Protein AF-A0A552FIV0-F1 (afdb_monomer_lite)

Foldseek 3Di:
DPPLVVVLVCCQVQVLVVCVVVVHHSVCSVQWDKDWDQDPPPRDTQSIKTHGPDPDPPDDIDTDHDDD

Structure (mmCIF, N/CA/C/O backbone):
data_AF-A0A552FIV0-F1
#
_entry.id   AF-A0A552FIV0-F1
#
loop_
_atom_site.group_PDB
_atom_site.id
_atom_site.type_symbol
_atom_site.label_atom_id
_atom_site.label_alt_id
_atom_site.label_comp_id
_atom_site.label_asym_id
_atom_site.label_entity_id
_atom_site.label_seq_id
_atom_site.pdbx_PDB_ins_code
_atom_site.Cartn_x
_atom_site.Cartn_y
_atom_site.Cartn_z
_atom_site.occupancy
_atom_site.B_iso_or_equiv
_atom_site.auth_seq_id
_atom_site.auth_comp_id
_atom_site.auth_asym_id
_atom_site.auth_atom_id
_atom_site.pdbx_PDB_model_num
ATOM 1 N N . MET A 1 1 ? 7.129 -5.960 -16.361 1.00 47.47 1 MET A N 1
ATOM 2 C CA . MET A 1 1 ? 6.464 -6.444 -15.138 1.00 47.47 1 MET A CA 1
ATOM 3 C C . MET A 1 1 ? 5.015 -6.714 -15.494 1.00 47.47 1 MET A C 1
ATOM 5 O O . MET A 1 1 ? 4.247 -5.777 -15.639 1.00 47.47 1 MET A O 1
ATOM 9 N N . LYS A 1 2 ? 4.694 -7.960 -15.860 1.00 47.34 2 LYS A N 1
ATOM 10 C CA . LYS A 1 2 ? 3.350 -8.376 -16.317 1.00 47.34 2 LYS A CA 1
ATOM 11 C C . LYS A 1 2 ? 2.663 -9.274 -15.274 1.00 47.34 2 LYS A C 1
ATOM 13 O O . LYS A 1 2 ? 1.610 -9.828 -15.554 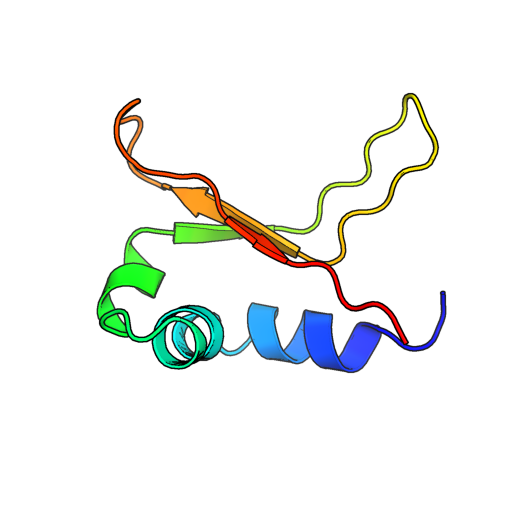1.00 47.34 2 LYS A O 1
ATOM 18 N N . THR A 1 3 ? 3.296 -9.443 -14.114 1.00 51.47 3 THR A N 1
ATOM 19 C CA . THR A 1 3 ? 3.024 -10.501 -13.133 1.00 51.47 3 THR A CA 1
ATOM 20 C C . THR A 1 3 ? 2.472 -9.985 -11.806 1.00 51.47 3 THR A C 1
ATOM 22 O O . THR A 1 3 ? 1.868 -10.762 -11.078 1.00 51.47 3 THR A O 1
ATOM 25 N N . ASP A 1 4 ? 2.532 -8.681 -11.539 1.00 61.47 4 ASP A N 1
ATOM 26 C CA . ASP A 1 4 ? 2.175 -8.138 -10.215 1.00 61.47 4 ASP A CA 1
ATOM 27 C C . ASP A 1 4 ? 0.740 -7.585 -10.157 1.00 61.47 4 ASP A C 1
ATOM 29 O O . ASP A 1 4 ? 0.274 -7.083 -9.135 1.00 61.47 4 ASP A O 1
ATOM 33 N N . THR A 1 5 ? -0.021 -7.733 -11.250 1.00 71.25 5 THR A N 1
ATOM 34 C CA . THR A 1 5 ? -1.404 -7.240 -11.353 1.00 71.25 5 THR A CA 1
ATOM 35 C C . THR A 1 5 ? -2.331 -7.882 -10.320 1.00 71.25 5 THR A C 1
ATOM 37 O O . THR A 1 5 ? -3.259 -7.225 -9.861 1.00 71.25 5 THR A O 1
ATOM 40 N N . ILE A 1 6 ? -2.074 -9.133 -9.922 1.00 80.38 6 ILE A N 1
ATOM 41 C CA . ILE A 1 6 ? -2.889 -9.833 -8.918 1.00 80.38 6 ILE A CA 1
ATOM 42 C C . ILE A 1 6 ? -2.740 -9.173 -7.544 1.00 80.38 6 ILE A C 1
ATOM 44 O O . ILE A 1 6 ? -3.746 -8.910 -6.892 1.00 80.38 6 ILE A O 1
ATOM 48 N N . PHE A 1 7 ? -1.514 -8.857 -7.115 1.00 78.69 7 PHE A N 1
ATOM 49 C CA . PHE A 1 7 ? -1.278 -8.197 -5.826 1.00 78.69 7 PHE A CA 1
ATOM 50 C C . PHE A 1 7 ? -1.808 -6.770 -5.827 1.00 78.69 7 PHE A C 1
ATOM 52 O O . PHE A 1 7 ? -2.466 -6.360 -4.873 1.00 78.69 7 PHE A O 1
ATOM 59 N N . TYR A 1 8 ? -1.610 -6.049 -6.931 1.00 80.44 8 TYR A N 1
ATOM 60 C CA . TYR A 1 8 ? -2.200 -4.728 -7.100 1.00 80.44 8 TYR A CA 1
ATOM 61 C C . TYR A 1 8 ? -3.729 -4.768 -6.960 1.00 80.44 8 TYR A C 1
ATOM 63 O O . TYR A 1 8 ? -4.296 -4.023 -6.166 1.00 80.44 8 TYR A O 1
ATOM 71 N N . GLN A 1 9 ? -4.405 -5.679 -7.669 1.00 82.44 9 GLN A N 1
ATOM 72 C CA . GLN A 1 9 ? -5.861 -5.836 -7.583 1.00 82.44 9 GLN A CA 1
ATOM 73 C C . GLN A 1 9 ? -6.324 -6.289 -6.195 1.00 82.44 9 GLN A C 1
ATOM 75 O O . GLN A 1 9 ? -7.378 -5.846 -5.730 1.00 82.44 9 GLN A O 1
ATOM 80 N N . LEU A 1 10 ? -5.544 -7.143 -5.526 1.00 85.81 10 LEU A N 1
ATOM 81 C CA . LEU A 1 10 ? -5.829 -7.607 -4.173 1.00 85.81 10 LEU A CA 1
ATOM 82 C C . LEU A 1 10 ? -5.816 -6.439 -3.187 1.00 85.81 10 LEU A C 1
ATOM 84 O O . LEU A 1 10 ? -6.807 -6.238 -2.496 1.00 85.81 10 LEU A O 1
ATOM 88 N N . PHE A 1 11 ? -4.746 -5.643 -3.154 1.00 85.50 11 PHE A N 1
ATOM 89 C CA . PHE A 1 11 ? -4.645 -4.499 -2.243 1.00 85.50 11 PHE A CA 1
ATOM 90 C C . PHE A 1 11 ? -5.575 -3.345 -2.629 1.00 85.50 11 PHE A C 1
ATOM 92 O O . PHE A 1 11 ? -6.070 -2.644 -1.749 1.00 85.50 11 PHE A O 1
ATOM 99 N N . GLN A 1 12 ? -5.887 -3.188 -3.919 1.00 83.56 12 GLN A N 1
ATOM 100 C CA . GLN A 1 12 ? -6.902 -2.242 -4.381 1.00 83.56 12 GLN A CA 1
ATOM 101 C C . GLN A 1 12 ? -8.311 -2.628 -3.905 1.00 83.56 12 GLN A C 1
ATOM 103 O O . GLN A 1 12 ? -9.094 -1.751 -3.547 1.00 83.56 12 GLN A O 1
ATOM 108 N N . SER A 1 13 ? -8.641 -3.923 -3.897 1.00 87.38 13 SER A N 1
ATOM 109 C CA . SER A 1 13 ? -9.960 -4.417 -3.470 1.00 87.38 13 SER A CA 1
ATOM 110 C C . SER A 1 13 ? -10.060 -4.582 -1.950 1.00 87.38 13 SER A C 1
ATOM 112 O O . SER A 1 13 ? -11.117 -4.349 -1.368 1.00 87.38 13 SER A O 1
ATOM 114 N N . PHE A 1 14 ? -8.959 -4.974 -1.306 1.00 88.31 14 PHE A N 1
ATOM 115 C CA . PHE A 1 14 ? -8.879 -5.328 0.110 1.00 88.31 14 PHE A CA 1
ATOM 116 C C . PHE A 1 14 ? -7.619 -4.734 0.765 1.00 88.31 14 PHE A C 1
ATOM 118 O O . PHE A 1 14 ? -6.692 -5.463 1.132 1.00 88.31 14 PHE A O 1
ATOM 125 N N . PRO A 1 15 ? -7.574 -3.407 0.970 1.00 87.12 15 PRO A N 1
ATOM 126 C CA . PRO A 1 15 ? -6.435 -2.746 1.610 1.00 87.12 15 PRO A CA 1
ATOM 127 C C . PRO A 1 15 ? -6.231 -3.181 3.072 1.00 87.12 15 PRO A C 1
ATOM 129 O O . PRO A 1 15 ? -5.125 -3.086 3.597 1.00 87.12 15 PRO A O 1
ATOM 132 N N . SER A 1 16 ? -7.268 -3.710 3.728 1.00 89.88 16 SER A N 1
ATOM 133 C CA . SER A 1 16 ? -7.217 -4.236 5.099 1.00 89.88 16 SER A CA 1
ATOM 134 C C . SER A 1 16 ? -6.250 -5.401 5.289 1.00 89.88 16 SER A C 1
ATOM 136 O O . SER A 1 16 ? -5.632 -5.496 6.348 1.00 89.88 16 SER A O 1
ATOM 138 N N . ILE A 1 17 ? -6.074 -6.246 4.269 1.00 89.31 17 ILE A N 1
ATOM 139 C CA . ILE A 1 17 ? -5.191 -7.421 4.333 1.00 89.31 17 ILE A CA 1
ATOM 140 C C . ILE A 1 17 ? -3.748 -6.995 4.619 1.00 89.31 17 ILE A C 1
ATOM 142 O O . ILE A 1 17 ? -3.041 -7.665 5.364 1.00 89.31 17 ILE A O 1
ATOM 146 N N . PHE A 1 18 ? -3.312 -5.852 4.083 1.00 88.81 18 PHE A N 1
ATOM 147 C CA . PHE A 1 18 ? -1.973 -5.332 4.348 1.00 88.81 18 PHE A CA 1
ATOM 148 C C . PHE A 1 18 ? -1.737 -5.087 5.845 1.00 88.81 18 PHE A C 1
ATOM 150 O O . PHE A 1 18 ? -0.717 -5.514 6.380 1.00 88.81 18 PHE A O 1
ATOM 157 N N . PHE A 1 19 ? -2.697 -4.455 6.528 1.00 91.00 19 PHE A N 1
ATOM 158 C CA . PHE A 1 19 ? -2.603 -4.164 7.961 1.00 91.00 19 PHE A CA 1
ATOM 159 C C . PHE A 1 19 ? -2.638 -5.437 8.804 1.00 91.00 19 PHE A C 1
ATOM 161 O O . PHE A 1 19 ? -1.883 -5.554 9.764 1.00 91.00 19 PHE A O 1
ATOM 168 N N . GLU A 1 20 ? -3.432 -6.424 8.393 1.00 91.00 20 GLU A N 1
ATOM 169 C CA . GLU A 1 20 ? -3.458 -7.739 9.032 1.00 91.00 20 GLU A CA 1
ATOM 170 C C . GLU A 1 20 ? -2.097 -8.453 8.942 1.00 91.00 20 GLU A C 1
ATOM 172 O O . GLU A 1 20 ? -1.607 -8.979 9.942 1.00 91.00 20 GLU A O 1
ATOM 177 N N . LEU A 1 21 ? -1.435 -8.403 7.778 1.00 88.88 21 LEU A N 1
ATOM 178 C CA . LEU A 1 21 ? -0.115 -9.014 7.562 1.00 88.88 21 LEU A CA 1
ATOM 179 C C . LEU A 1 21 ? 0.978 -8.410 8.453 1.00 88.88 21 LEU A C 1
ATOM 181 O O . LEU A 1 21 ? 1.882 -9.124 8.887 1.00 88.88 21 LEU A O 1
ATOM 185 N N . ILE A 1 22 ? 0.888 -7.113 8.754 1.00 89.00 22 ILE A N 1
ATOM 186 C CA . ILE A 1 22 ? 1.816 -6.412 9.656 1.00 89.00 22 ILE A CA 1
ATOM 187 C C . ILE A 1 22 ? 1.348 -6.407 11.120 1.00 89.00 22 ILE A C 1
ATOM 189 O O . ILE A 1 22 ? 1.897 -5.667 11.933 1.00 89.00 22 ILE A O 1
ATOM 193 N N . GLN A 1 23 ? 0.356 -7.237 11.467 1.00 90.75 23 GLN A N 1
ATOM 194 C CA . GLN A 1 23 ? -0.214 -7.369 12.815 1.00 90.75 23 GLN A CA 1
ATOM 195 C C . GLN A 1 23 ? -0.812 -6.067 13.376 1.00 90.75 23 GLN A C 1
ATOM 197 O O . GLN A 1 23 ? -0.837 -5.847 14.589 1.00 90.75 23 GLN A O 1
ATOM 202 N N . LEU A 1 24 ? -1.317 -5.205 12.496 1.00 89.81 24 LEU A N 1
ATOM 203 C CA . LEU A 1 24 ? -2.082 -4.020 12.861 1.00 89.81 24 LEU A CA 1
ATOM 204 C C . LEU A 1 24 ? -3.590 -4.268 12.722 1.00 89.81 24 LEU A C 1
ATOM 206 O O . LEU A 1 24 ? -4.026 -5.141 11.968 1.00 89.81 24 LEU A O 1
ATOM 210 N N . PRO A 1 25 ? -4.421 -3.488 13.435 1.00 91.25 25 PRO A N 1
ATOM 211 C CA . PRO A 1 25 ? -5.863 -3.557 13.270 1.00 91.25 25 PRO A CA 1
ATOM 212 C C . PRO A 1 25 ? -6.264 -3.265 11.822 1.00 91.25 25 PRO A C 1
ATOM 214 O O . PRO A 1 25 ? -5.897 -2.232 11.267 1.00 91.25 25 PRO A O 1
ATOM 217 N N . ILE A 1 26 ? -7.107 -4.116 11.234 1.00 88.38 26 ILE A N 1
ATOM 218 C CA . ILE A 1 26 ? -7.666 -3.900 9.887 1.00 88.38 26 ILE A CA 1
ATOM 219 C C . ILE A 1 26 ? -8.421 -2.569 9.749 1.00 88.38 26 ILE A C 1
ATOM 221 O O . ILE A 1 26 ? -8.575 -2.058 8.643 1.00 88.38 26 ILE A O 1
ATOM 225 N N . THR A 1 27 ? -8.880 -1.993 10.866 1.00 89.31 27 THR A N 1
ATOM 226 C CA . THR A 1 27 ? -9.535 -0.681 10.914 1.00 89.31 27 THR A CA 1
ATOM 227 C C . THR A 1 27 ? -8.603 0.453 10.516 1.00 89.31 27 THR A C 1
ATOM 229 O O . THR A 1 27 ? -9.094 1.468 10.024 1.00 89.31 27 THR A O 1
ATOM 232 N N . GLU A 1 28 ? -7.287 0.277 10.679 1.00 87.12 28 GLU A N 1
ATOM 233 C CA . GLU A 1 28 ? -6.299 1.252 10.223 1.00 87.12 28 GLU A CA 1
ATOM 234 C C . GLU A 1 28 ? -6.386 1.454 8.718 1.00 87.12 28 GLU A C 1
ATOM 236 O O . GLU A 1 28 ? -6.237 2.579 8.274 1.00 87.12 28 GLU A O 1
ATOM 241 N N . ALA A 1 29 ? -6.760 0.444 7.928 1.00 87.25 29 ALA A N 1
ATOM 242 C CA . ALA A 1 29 ? -6.904 0.598 6.481 1.00 87.25 29 ALA A CA 1
ATOM 243 C C . ALA A 1 29 ? -7.862 1.724 6.064 1.00 87.25 29 ALA A C 1
ATOM 245 O O . ALA A 1 29 ? -7.671 2.307 5.005 1.00 87.25 29 ALA A O 1
ATOM 246 N N . ASN A 1 30 ? -8.845 2.079 6.900 1.00 87.94 30 ASN A N 1
ATOM 247 C CA . ASN A 1 30 ? -9.739 3.211 6.639 1.00 87.94 30 ASN A CA 1
ATOM 248 C C . ASN A 1 30 ? -9.038 4.570 6.773 1.00 87.94 30 ASN A C 1
ATOM 250 O O . ASN A 1 30 ? -9.471 5.544 6.168 1.00 87.94 30 ASN A O 1
ATOM 254 N N . ASN A 1 31 ? -7.962 4.639 7.558 1.00 89.88 31 ASN A N 1
ATOM 255 C CA . ASN A 1 31 ? -7.141 5.835 7.733 1.00 89.88 31 ASN A CA 1
ATOM 256 C C . ASN A 1 31 ? -6.119 6.004 6.603 1.00 89.88 31 ASN A C 1
ATOM 258 O O . ASN A 1 31 ? -5.428 7.024 6.562 1.00 89.88 31 ASN A O 1
ATOM 262 N N . TYR A 1 32 ? -5.999 5.025 5.702 1.00 90.62 32 TYR A N 1
ATOM 263 C CA . TYR A 1 32 ? -5.022 5.016 4.622 1.00 90.62 32 TYR A CA 1
ATOM 264 C C . TYR A 1 32 ? -5.693 4.910 3.256 1.00 90.62 32 TYR A C 1
ATOM 266 O O . TYR A 1 32 ? -6.726 4.277 3.067 1.00 90.62 32 TYR A O 1
ATOM 274 N N . ARG A 1 33 ? -5.067 5.527 2.260 1.00 88.31 33 ARG A N 1
ATOM 275 C CA . ARG A 1 33 ? -5.418 5.387 0.854 1.00 88.31 33 ARG A CA 1
ATOM 276 C C . ARG A 1 33 ? -4.332 4.583 0.155 1.00 88.31 33 ARG A C 1
ATOM 278 O O . ARG A 1 33 ? -3.1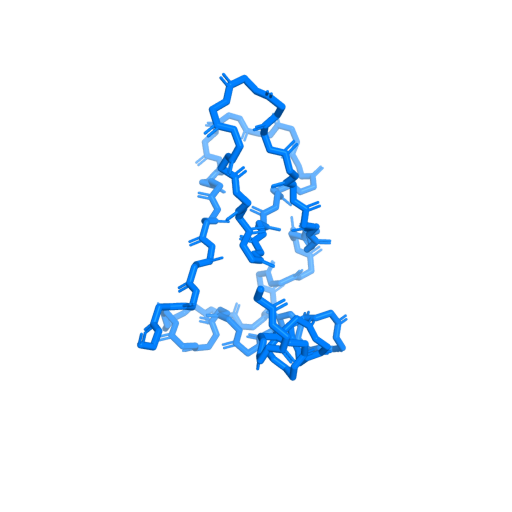65 4.962 0.203 1.00 88.31 33 ARG A O 1
ATOM 285 N N . PHE A 1 34 ? -4.739 3.514 -0.519 1.00 87.88 34 PHE A N 1
ATOM 286 C CA . PHE A 1 34 ? -3.869 2.755 -1.408 1.00 87.88 34 PHE A CA 1
ATOM 287 C C . PHE A 1 34 ? -3.720 3.474 -2.758 1.00 87.88 34 PHE A C 1
ATOM 289 O O . PHE A 1 34 ? -4.719 3.881 -3.359 1.00 87.88 34 PHE A O 1
ATOM 296 N N . ASP A 1 35 ? -2.486 3.637 -3.227 1.00 83.88 35 ASP A N 1
ATOM 297 C CA . ASP A 1 35 ? -2.146 4.186 -4.542 1.00 83.88 35 ASP A CA 1
ATOM 298 C C . ASP A 1 35 ? -0.926 3.452 -5.125 1.00 83.88 35 ASP A C 1
ATOM 300 O O . ASP A 1 35 ? -0.144 2.864 -4.382 1.00 83.88 35 ASP A O 1
ATOM 304 N N . SER A 1 36 ? -0.734 3.487 -6.444 1.00 76.69 36 SER A N 1
ATOM 305 C CA . SER A 1 36 ? 0.508 3.015 -7.075 1.00 76.69 36 SER A CA 1
ATOM 306 C C . SER A 1 36 ? 1.221 4.208 -7.688 1.00 76.69 36 SER A C 1
ATOM 308 O O . SER A 1 36 ? 0.670 4.928 -8.522 1.00 76.69 36 SER A O 1
ATOM 310 N N . VAL A 1 37 ? 2.450 4.447 -7.230 1.00 69.62 37 VAL A N 1
ATOM 311 C CA . VAL A 1 37 ? 3.234 5.618 -7.617 1.00 69.62 37 VAL A CA 1
ATOM 312 C C . VAL A 1 37 ? 4.403 5.179 -8.484 1.00 69.62 37 VAL A C 1
ATOM 314 O O . VAL A 1 37 ? 5.276 4.421 -8.063 1.00 69.62 37 VAL A O 1
ATOM 317 N N . GLU A 1 38 ? 4.448 5.713 -9.701 1.00 66.94 38 GLU A N 1
ATOM 318 C CA . GLU A 1 38 ? 5.602 5.591 -10.585 1.00 66.94 38 GLU A CA 1
ATOM 319 C C . GLU A 1 38 ? 6.522 6.805 -10.402 1.00 66.94 38 GLU A C 1
ATOM 321 O O . GLU A 1 38 ? 6.172 7.943 -10.737 1.00 66.94 38 GLU A O 1
ATOM 326 N N . VAL A 1 39 ? 7.719 6.575 -9.859 1.00 64.62 39 VAL A N 1
ATOM 327 C CA . VAL A 1 39 ? 8.706 7.635 -9.647 1.00 64.62 39 VAL A CA 1
ATOM 328 C C . VAL A 1 39 ? 9.494 7.846 -10.940 1.00 64.62 39 VAL A C 1
ATOM 330 O O . VAL A 1 39 ? 10.401 7.087 -11.291 1.00 64.62 39 VAL A O 1
ATOM 333 N N . LYS A 1 40 ? 9.163 8.935 -11.644 1.00 60.66 40 LYS A N 1
ATOM 334 C CA . LYS A 1 40 ? 9.700 9.282 -12.974 1.00 60.66 40 LYS A CA 1
ATOM 335 C C . LYS A 1 40 ? 11.226 9.449 -13.040 1.00 60.66 40 LYS A C 1
ATOM 337 O O . LYS A 1 40 ? 11.787 9.360 -14.124 1.00 60.66 40 LYS A O 1
ATOM 342 N N . GLN A 1 41 ? 11.902 9.708 -11.919 1.00 58.84 41 GLN A N 1
ATOM 343 C CA . GLN A 1 41 ? 13.315 10.112 -11.914 1.00 58.84 41 GLN A CA 1
ATOM 344 C C . 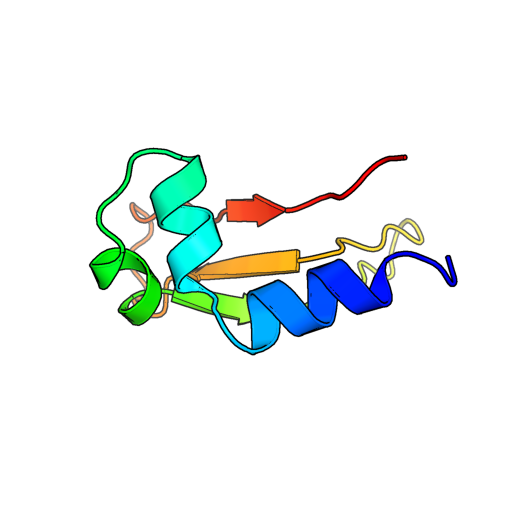GLN A 1 41 ? 14.308 8.937 -11.991 1.00 58.84 41 GLN A C 1
ATOM 346 O O . GLN A 1 41 ? 15.443 9.137 -12.414 1.00 58.84 41 GLN A O 1
ATOM 351 N N . LEU A 1 42 ? 13.893 7.719 -11.623 1.00 59.06 42 LEU A N 1
ATOM 352 C CA . LEU A 1 42 ? 14.756 6.525 -11.626 1.00 59.06 42 LEU A CA 1
ATOM 353 C C . LEU A 1 42 ? 14.131 5.316 -12.345 1.00 59.06 42 LEU A C 1
ATOM 355 O O . LEU A 1 42 ? 14.689 4.226 -12.299 1.00 59.06 42 LEU A O 1
ATOM 359 N N . SER A 1 43 ? 12.987 5.489 -13.026 1.00 56.84 43 SER A N 1
ATOM 360 C CA . SER A 1 43 ? 12.154 4.373 -13.525 1.00 56.84 43 SER A CA 1
ATOM 361 C C . SER A 1 43 ? 11.815 3.361 -12.425 1.00 56.84 43 SER A C 1
ATOM 363 O O . SER A 1 43 ? 11.723 2.159 -12.672 1.00 56.84 43 SER A O 1
ATOM 365 N N . PHE A 1 44 ? 11.660 3.853 -11.195 1.00 63.53 44 PHE A N 1
ATOM 366 C CA . PHE A 1 44 ? 11.334 3.029 -10.046 1.00 63.53 44 PHE A CA 1
ATOM 367 C C . PHE A 1 44 ? 9.811 2.982 -9.925 1.00 63.53 44 PHE A C 1
ATOM 369 O O . PHE A 1 44 ? 9.159 4.013 -9.728 1.00 63.53 44 PHE A O 1
ATOM 376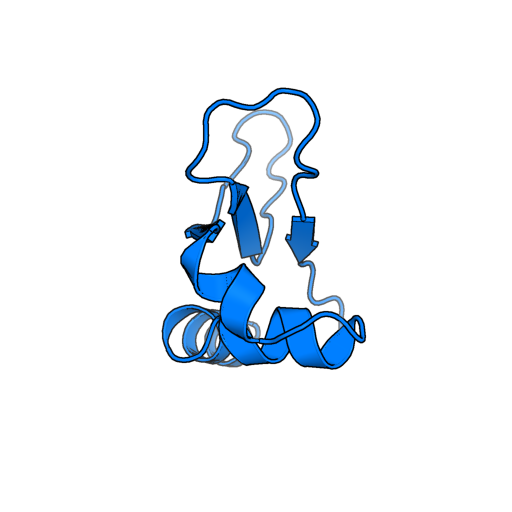 N N . ARG A 1 45 ? 9.239 1.795 -10.129 1.00 64.06 45 ARG A N 1
ATOM 377 C CA . ARG A 1 45 ? 7.813 1.543 -9.924 1.00 64.06 45 ARG A CA 1
ATOM 378 C C . ARG A 1 45 ? 7.641 0.912 -8.556 1.00 64.06 45 ARG A C 1
ATOM 380 O O . ARG A 1 45 ? 8.220 -0.135 -8.304 1.00 64.06 45 ARG A O 1
ATOM 387 N N . LEU A 1 46 ? 6.865 1.574 -7.705 1.00 71.12 46 LEU A N 1
ATOM 388 C CA . LEU A 1 46 ? 6.386 1.003 -6.455 1.00 71.12 46 LEU A CA 1
ATOM 389 C C . LEU A 1 46 ? 5.065 0.284 -6.749 1.00 71.12 46 LEU A C 1
ATOM 391 O O . LEU A 1 46 ? 4.140 0.894 -7.300 1.00 71.12 46 LEU A O 1
ATOM 395 N N . ASP A 1 47 ? 4.974 -0.993 -6.385 1.00 73.12 47 ASP A N 1
ATOM 396 C CA . ASP A 1 47 ? 3.784 -1.809 -6.663 1.00 73.12 47 ASP A CA 1
ATOM 397 C C . ASP A 1 47 ? 2.562 -1.323 -5.873 1.00 73.12 47 ASP A C 1
ATOM 399 O O . ASP A 1 47 ? 1.437 -1.351 -6.375 1.00 73.12 47 ASP A O 1
ATOM 403 N N . GLY A 1 48 ? 2.781 -0.797 -4.667 1.00 84.00 48 GLY A N 1
ATOM 404 C CA . GLY A 1 48 ? 1.739 -0.207 -3.842 1.00 84.00 48 GLY A CA 1
ATOM 405 C C . GLY A 1 48 ? 2.274 0.746 -2.778 1.00 84.00 48 GLY A C 1
ATOM 406 O O . GLY A 1 48 ? 3.356 0.569 -2.225 1.00 84.00 48 GLY A O 1
ATOM 407 N N . VAL A 1 49 ? 1.490 1.769 -2.463 1.00 88.00 49 VAL A N 1
ATOM 408 C CA . VAL A 1 49 ? 1.775 2.754 -1.421 1.00 88.00 49 VAL A CA 1
ATOM 409 C C . VAL A 1 49 ? 0.508 3.006 -0.613 1.00 88.00 49 VAL A C 1
ATOM 411 O O . VAL A 1 49 ? -0.563 3.215 -1.177 1.00 88.00 49 VAL A O 1
ATOM 414 N N . PHE A 1 50 ? 0.623 3.002 0.713 1.00 89.25 50 PHE A N 1
ATOM 415 C CA . PHE A 1 50 ? -0.456 3.377 1.622 1.00 89.25 50 PHE A CA 1
ATOM 416 C C . PHE A 1 50 ? -0.142 4.746 2.216 1.00 89.25 50 PHE A C 1
ATOM 418 O O . PHE A 1 50 ? 0.749 4.891 3.058 1.00 89.25 50 PHE A O 1
ATOM 425 N N . LEU A 1 51 ? -0.885 5.753 1.763 1.00 88.75 51 LEU A N 1
ATOM 426 C CA . LEU A 1 51 ? -0.769 7.131 2.226 1.00 88.75 51 LEU A CA 1
ATOM 427 C C . LEU A 1 51 ? -1.771 7.377 3.353 1.00 88.75 51 LEU A C 1
ATOM 429 O O . LEU A 1 51 ? -2.954 7.090 3.157 1.00 88.75 51 LEU A O 1
ATOM 433 N N . PRO A 1 52 ? -1.358 7.927 4.503 1.00 90.94 52 PRO A N 1
ATOM 434 C CA . PRO A 1 52 ? -2.310 8.333 5.523 1.00 90.94 52 PRO A CA 1
ATOM 435 C C . PRO A 1 52 ? -3.226 9.425 4.957 1.00 90.94 52 PRO A C 1
ATOM 437 O O . PRO A 1 52 ? -2.774 10.373 4.316 1.00 90.94 52 PRO A O 1
ATOM 440 N N . GLN A 1 53 ? -4.530 9.290 5.182 1.00 84.69 53 GLN A N 1
ATOM 441 C CA . GLN A 1 53 ? -5.517 10.302 4.799 1.00 84.69 53 GLN A CA 1
ATOM 442 C C . GLN A 1 53 ? -5.469 11.521 5.721 1.00 84.69 53 GLN A C 1
ATOM 444 O O . GLN A 1 53 ? -5.830 12.628 5.325 1.00 84.69 53 GLN A O 1
ATOM 449 N N . ASN A 1 54 ? -5.000 11.322 6.952 1.00 82.25 54 ASN A N 1
ATOM 450 C CA . ASN A 1 54 ? -4.767 12.406 7.884 1.00 82.25 54 ASN A CA 1
ATOM 451 C C . ASN A 1 54 ? -3.414 13.049 7.590 1.00 82.25 54 ASN A C 1
ATOM 453 O O . ASN A 1 54 ? -2.395 12.369 7.514 1.00 82.25 54 ASN A O 1
ATOM 457 N N . ASN A 1 55 ? -3.390 14.379 7.513 1.00 71.56 55 ASN A N 1
ATOM 458 C CA . ASN A 1 55 ? -2.185 15.181 7.279 1.00 71.56 55 ASN A CA 1
ATOM 459 C C . ASN A 1 55 ? -1.230 15.214 8.496 1.00 71.56 55 ASN A C 1
ATOM 461 O O . ASN A 1 55 ? -0.518 16.195 8.713 1.00 71.56 55 ASN A O 1
ATOM 465 N N . ASN A 1 56 ? -1.256 14.173 9.333 1.00 80.62 56 ASN A N 1
ATOM 466 C CA . ASN A 1 56 ? -0.450 14.086 10.533 1.00 80.62 56 ASN A CA 1
ATOM 467 C C . ASN A 1 56 ? 0.977 13.648 10.152 1.00 80.62 56 ASN A C 1
ATOM 469 O O . ASN A 1 56 ? 1.167 12.540 9.659 1.00 80.62 56 ASN A O 1
ATOM 473 N N . PRO A 1 57 ? 2.011 14.464 10.406 1.00 77.56 57 PRO A N 1
ATOM 474 C CA . PRO A 1 57 ? 3.390 14.080 10.113 1.00 77.56 57 PRO A CA 1
ATOM 475 C C . PRO A 1 57 ? 3.895 12.897 10.958 1.00 77.56 57 PRO A C 1
ATOM 477 O O . PRO A 1 57 ? 4.958 12.361 10.663 1.00 77.56 57 PRO A O 1
ATOM 480 N N . GLN A 1 58 ? 3.166 12.483 12.003 1.00 83.88 58 GLN A N 1
ATOM 481 C CA . GLN A 1 58 ? 3.506 11.302 12.804 1.00 83.88 58 GLN A CA 1
ATOM 482 C C . GLN A 1 58 ? 2.960 9.984 12.242 1.00 83.88 58 GLN A C 1
ATOM 484 O O . GLN A 1 58 ? 3.397 8.924 12.686 1.00 83.88 58 GLN A O 1
ATOM 489 N N . THR A 1 59 ? 2.011 10.015 11.299 1.00 86.00 59 THR A N 1
ATOM 490 C CA . THR A 1 59 ? 1.504 8.775 10.696 1.00 86.00 59 THR A CA 1
ATOM 491 C C . THR A 1 59 ? 2.491 8.249 9.652 1.00 86.00 59 THR A C 1
ATOM 493 O O . THR A 1 59 ? 2.868 9.005 8.752 1.00 86.00 59 THR A O 1
ATOM 496 N N . PRO A 1 60 ? 2.933 6.982 9.762 1.00 88.00 60 PRO A N 1
ATOM 497 C CA . PRO A 1 60 ? 3.895 6.404 8.831 1.00 88.00 60 PRO A CA 1
ATOM 498 C C . PRO A 1 60 ? 3.298 6.278 7.428 1.00 88.00 60 PRO A C 1
ATOM 500 O O . PRO A 1 60 ? 2.092 6.162 7.268 1.00 88.00 60 PRO A O 1
ATOM 503 N N . ILE A 1 61 ? 4.148 6.266 6.404 1.00 89.06 61 ILE A N 1
ATOM 504 C CA . ILE A 1 61 ? 3.766 5.884 5.039 1.00 89.06 61 ILE A CA 1
ATOM 505 C C . ILE A 1 61 ? 4.258 4.457 4.827 1.00 89.06 61 ILE A C 1
ATOM 507 O O . ILE A 1 61 ? 5.424 4.173 5.109 1.00 89.06 61 ILE A O 1
ATOM 511 N N . TYR A 1 62 ? 3.399 3.571 4.322 1.00 88.69 62 TYR A N 1
ATOM 512 C CA . TYR A 1 62 ? 3.804 2.198 4.026 1.00 88.69 62 TYR A CA 1
ATOM 513 C C . TYR A 1 62 ? 4.047 2.013 2.533 1.00 88.69 62 TYR A C 1
ATOM 515 O O . TYR A 1 62 ? 3.195 2.335 1.706 1.00 88.69 62 TYR A O 1
ATOM 523 N N . PHE A 1 63 ? 5.208 1.459 2.203 1.00 86.62 63 PHE A N 1
ATOM 524 C CA . PHE A 1 63 ? 5.582 1.072 0.848 1.00 86.62 63 PHE A CA 1
ATOM 525 C C . PHE A 1 63 ? 5.460 -0.447 0.729 1.00 86.62 63 PHE A C 1
ATOM 527 O O . PHE A 1 63 ? 6.002 -1.178 1.558 1.00 86.62 63 PHE A O 1
ATOM 534 N N . CYS A 1 64 ? 4.722 -0.913 -0.274 1.00 82.19 64 CYS A N 1
ATOM 535 C CA . CYS A 1 64 ? 4.539 -2.321 -0.586 1.00 82.19 64 CYS A CA 1
ATOM 536 C C . CYS A 1 64 ? 5.205 -2.605 -1.935 1.00 82.19 64 CYS A C 1
ATOM 538 O O . CYS A 1 64 ? 4.777 -2.094 -2.970 1.00 82.19 64 CYS A O 1
ATOM 540 N N . GLU A 1 65 ? 6.264 -3.409 -1.903 1.00 80.44 65 GLU A N 1
ATOM 541 C CA . GLU A 1 65 ? 6.915 -3.951 -3.093 1.00 80.44 65 GLU A CA 1
ATOM 542 C C . GLU A 1 65 ? 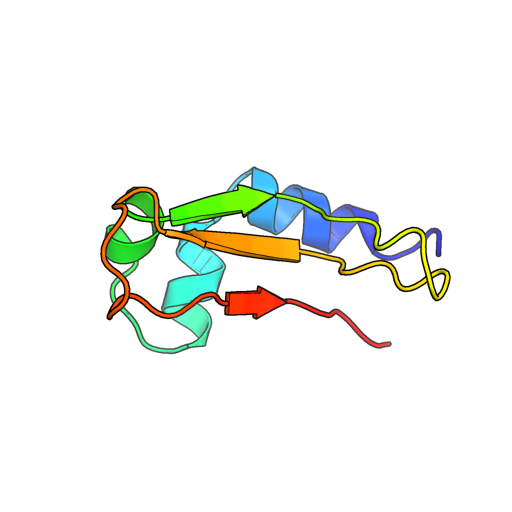6.774 -5.464 -3.097 1.00 80.44 65 GLU A C 1
ATOM 544 O O . GLU A 1 65 ? 6.973 -6.121 -2.071 1.00 80.44 65 GLU A O 1
ATOM 549 N N . VAL A 1 66 ? 6.450 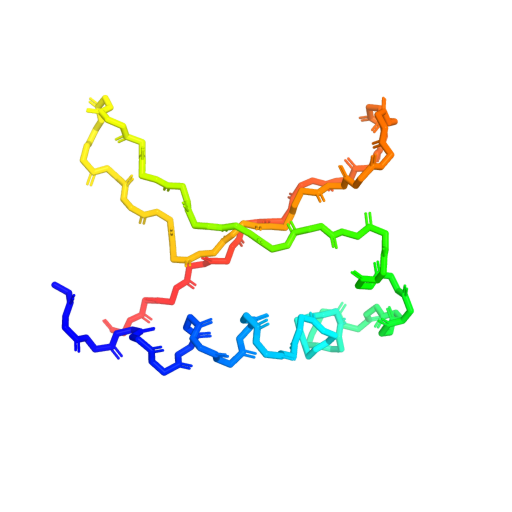-6.013 -4.260 1.00 73.19 66 VAL A N 1
ATOM 550 C CA . VAL A 1 66 ? 6.351 -7.449 -4.476 1.00 73.19 66 VAL A CA 1
ATOM 551 C C . VAL A 1 66 ? 7.505 -7.848 -5.387 1.00 73.19 66 VAL A C 1
ATOM 553 O O . VAL A 1 66 ? 7.465 -7.655 -6.597 1.00 73.19 66 VAL A O 1
ATOM 556 N N . GLN A 1 67 ? 8.565 -8.395 -4.794 1.00 66.44 67 GLN A N 1
ATOM 557 C CA . GLN A 1 67 ? 9.718 -8.908 -5.533 1.00 66.44 67 GLN A CA 1
ATOM 558 C C . GLN A 1 67 ? 9.625 -10.437 -5.611 1.00 66.44 67 GLN A C 1
ATOM 560 O O . GLN A 1 67 ? 9.628 -11.110 -4.579 1.00 66.44 67 GLN A O 1
ATOM 565 N N . PHE A 1 68 ? 9.513 -10.963 -6.833 1.00 61.03 68 PHE A N 1
ATOM 566 C CA . PHE A 1 68 ? 9.599 -12.393 -7.152 1.00 61.03 68 PHE A CA 1
ATOM 567 C C . PHE A 1 68 ? 10.968 -12.754 -7.723 1.00 61.03 68 PHE A C 1
ATOM 569 O O . PHE A 1 68 ? 11.500 -11.954 -8.529 1.00 61.03 68 PHE A O 1
#

Organism: NCBI:txid2486250

Sequence (68 aa):
MKTDTIFYQLFQSFPSIFFELIQLPITEANNYRFDSVEVKQLSFRLDGVFLPQNNNPQTPIYFCEVQF

InterPro domains:
  IPR022573 Protein of unknown function DUF2887 [PF11103] (3-68)

Secondary structure (DSSP, 8-state):
--STHHHHHHHHH-THHHHHHTT--GGGGGGEEEE--EETTTTEE-SEEEEESS--TTSPPEEE----

Radius of gyration: 12.39 Å; chains: 1; bounding box: 25×28×30 Å

pLDDT: mean 79.52, std 11.9, range [47.34, 91.25]